Protein AF-A0A9E3J5F7-F1 (afdb_monomer_lite)

Secondary structure (DSSP, 8-state):
---PPPHHHHHHHHHHHHHHHHHHIIIIIIHHHHSS--SS-EEEEEEEEEEEEEETTTTEEEEEEEEEEEEEEEE-HHHHHHTTTEEEEEEEEEEEETTT-S-SSGGGSSEEEEEEEEEETTT--B---TT-BS---SSBSS---SS--SS---B----

pLDDT: mean 86.52, std 8.89, range [44.16, 97.12]

Radius of gyration: 24.67 Å; chains: 1; bounding box: 65×44×72 Å

Sequence (159 aa):
MRRTASPISLILLGLGTFLLVLAPLLAWYVTPRAALNPINIDQTAVYRGTGSVFDTEQVKTVPDQRITVTQRVRGNVEDSERSDGAAVWDVITTVDTDKSLPAADPHDALEFVPHRWVMDRKTTRPVHCCGEKPYIEGEAYLKFPFDVQRRSYQWWDNS

Foldseek 3Di:
DPPDPDPVNVVCVVVVVVCVVVVCCCVPPVCVVVLWDDQADWDKDKDWDFAWAQDPVVRDIDGGFIKIKIKIKGHDNVLCVVVVQKIKIKIKIFIATPVCPPPPDQVSTSDIDIFIFIAHTQQRAGDPDSPGPPDWHWSEAPDGGPPDDPDDTGYTDPD

Structure (mmCIF, N/CA/C/O backbone):
data_AF-A0A9E3J5F7-F1
#
_entry.id   AF-A0A9E3J5F7-F1
#
loop_
_atom_site.group_PDB
_atom_site.id
_atom_site.type_symbol
_atom_site.label_atom_id
_atom_site.label_alt_id
_atom_site.label_comp_id
_atom_site.label_asym_id
_atom_site.label_entity_id
_atom_site.label_seq_id
_atom_site.pdbx_PDB_ins_code
_atom_site.Cartn_x
_atom_site.Cartn_y
_atom_site.Cartn_z
_atom_site.occupancy
_atom_site.B_iso_or_equiv
_atom_site.auth_seq_id
_atom_site.auth_comp_id
_atom_site.auth_asym_id
_atom_site.auth_atom_id
_atom_site.pdbx_PDB_model_num
ATOM 1 N N . MET A 1 1 ? 44.601 24.524 -40.433 1.00 44.16 1 MET A N 1
ATOM 2 C CA . MET A 1 1 ? 43.618 25.179 -39.539 1.00 44.16 1 MET A CA 1
ATOM 3 C C . MET A 1 1 ? 42.925 24.109 -38.697 1.00 44.16 1 MET A C 1
ATOM 5 O O . MET A 1 1 ? 42.048 23.429 -39.211 1.00 44.16 1 MET A O 1
ATOM 9 N N . ARG A 1 2 ? 43.341 23.885 -37.442 1.00 55.09 2 ARG A N 1
ATOM 10 C CA . ARG A 1 2 ? 42.618 22.981 -36.528 1.00 55.09 2 ARG A CA 1
ATOM 11 C C . ARG A 1 2 ? 41.442 23.758 -35.936 1.00 55.09 2 ARG A C 1
ATOM 13 O O . ARG A 1 2 ? 41.642 24.560 -35.034 1.00 55.09 2 ARG A O 1
ATOM 20 N N . ARG A 1 3 ? 40.237 23.570 -36.481 1.00 64.12 3 ARG A N 1
ATOM 21 C CA . ARG A 1 3 ? 39.004 24.027 -35.825 1.00 64.12 3 ARG A CA 1
ATOM 22 C C . ARG A 1 3 ? 38.808 23.137 -34.600 1.00 64.12 3 ARG A C 1
ATOM 24 O O . ARG A 1 3 ? 38.404 21.988 -34.738 1.00 64.12 3 ARG A O 1
ATOM 31 N N . THR A 1 4 ? 39.187 23.624 -33.425 1.00 67.44 4 THR A N 1
ATOM 32 C CA . THR A 1 4 ? 38.823 22.978 -32.165 1.00 67.44 4 THR A CA 1
ATOM 33 C C . THR A 1 4 ? 37.300 23.023 -32.051 1.00 67.44 4 THR A C 1
ATOM 35 O O . THR A 1 4 ? 36.684 24.056 -32.317 1.00 67.44 4 THR A O 1
ATOM 38 N N . ALA A 1 5 ? 36.672 21.884 -31.756 1.00 69.94 5 ALA A N 1
ATOM 39 C CA . ALA A 1 5 ? 35.228 21.836 -31.565 1.00 69.94 5 ALA A CA 1
ATOM 40 C C . ALA A 1 5 ? 34.842 22.821 -30.449 1.00 69.94 5 ALA A C 1
ATOM 42 O O . ALA A 1 5 ? 35.457 22.814 -29.381 1.00 69.94 5 ALA A O 1
ATOM 43 N N . SER A 1 6 ? 33.858 23.688 -30.707 1.00 83.31 6 SER A N 1
ATOM 44 C CA . SER A 1 6 ? 33.349 24.611 -29.689 1.00 83.31 6 SER A CA 1
ATOM 45 C C . SER A 1 6 ? 32.839 23.800 -28.489 1.00 83.31 6 SER A C 1
ATOM 47 O O . SER A 1 6 ? 32.134 22.809 -28.705 1.00 83.31 6 SER A O 1
ATOM 49 N N . PRO A 1 7 ? 33.140 24.196 -27.239 1.00 84.25 7 PRO A N 1
ATOM 50 C CA . PRO A 1 7 ? 32.684 23.481 -26.044 1.00 84.25 7 PRO A CA 1
ATOM 51 C C . PRO A 1 7 ? 31.160 23.296 -26.018 1.00 84.25 7 PRO A C 1
ATOM 53 O O . PRO A 1 7 ? 30.672 22.252 -25.598 1.00 84.25 7 PRO A O 1
ATOM 56 N N . ILE A 1 8 ? 30.405 24.248 -26.575 1.00 90.31 8 ILE A N 1
ATOM 57 C CA . ILE A 1 8 ? 28.944 24.159 -26.722 1.00 90.31 8 ILE A CA 1
ATOM 58 C C . ILE A 1 8 ? 28.548 22.996 -27.642 1.00 90.31 8 ILE A C 1
ATOM 60 O O . ILE A 1 8 ? 27.620 22.250 -27.340 1.00 90.31 8 ILE A O 1
ATOM 64 N N . SER A 1 9 ? 29.275 22.800 -28.746 1.00 87.12 9 SER A N 1
ATOM 65 C CA . SER A 1 9 ? 29.022 21.697 -29.678 1.00 87.12 9 SER A CA 1
ATOM 66 C C . SER A 1 9 ? 29.274 20.336 -29.029 1.00 87.12 9 SER A C 1
ATOM 68 O O . SER A 1 9 ? 28.551 19.388 -29.322 1.00 87.12 9 SER A O 1
ATOM 70 N N . LEU A 1 10 ? 30.280 20.232 -28.155 1.00 91.25 10 LEU A N 1
ATOM 71 C CA . LEU A 1 10 ? 30.576 18.998 -27.422 1.00 91.25 10 LEU A CA 1
ATOM 72 C C . LEU A 1 10 ? 29.513 18.704 -26.358 1.00 91.25 10 LEU A C 1
ATOM 74 O O . LEU A 1 10 ? 29.089 17.559 -26.229 1.00 91.25 10 LEU A O 1
ATOM 78 N N . ILE A 1 11 ? 29.036 19.730 -25.648 1.00 93.62 11 ILE A N 1
ATOM 79 C CA . ILE A 1 11 ? 27.956 19.594 -24.659 1.00 93.62 11 ILE A CA 1
ATOM 80 C C . ILE A 1 11 ? 26.660 19.129 -25.331 1.00 93.62 11 ILE A C 1
ATOM 82 O O . ILE A 1 11 ? 26.037 18.180 -24.860 1.00 93.62 11 ILE A O 1
ATOM 86 N N . LEU A 1 12 ? 26.272 19.748 -26.451 1.00 94.75 12 LEU A N 1
ATOM 87 C CA . LEU A 1 12 ? 25.065 19.365 -27.190 1.00 94.75 12 LEU A CA 1
ATOM 88 C C . LEU A 1 12 ? 25.157 17.940 -27.742 1.00 94.75 12 LEU A C 1
ATOM 90 O O . LEU A 1 12 ? 24.181 17.196 -27.675 1.00 94.75 12 LEU A O 1
ATOM 94 N N . LEU A 1 13 ? 26.327 17.538 -28.2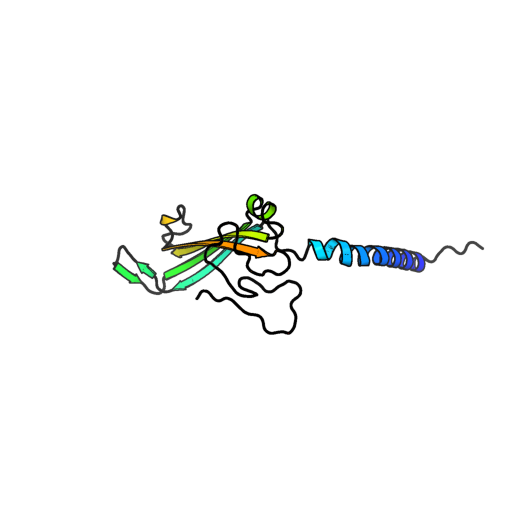45 1.00 94.12 13 LEU A N 1
ATOM 95 C CA . LEU A 1 13 ? 26.548 16.178 -28.734 1.00 94.12 13 LEU A CA 1
ATOM 96 C C . LEU A 1 13 ? 26.495 15.147 -27.596 1.00 94.12 13 LEU A C 1
ATOM 98 O O . LEU A 1 13 ? 25.855 14.105 -27.743 1.00 94.12 13 LEU A O 1
ATOM 102 N N . GLY A 1 14 ? 27.113 15.447 -26.450 1.00 95.19 14 GLY A N 1
ATOM 103 C CA . GLY A 1 14 ? 27.054 14.598 -25.260 1.00 95.19 14 GLY A CA 1
ATOM 104 C C . GLY A 1 14 ? 25.628 14.444 -24.733 1.00 95.19 14 GLY A C 1
ATOM 105 O O . GLY A 1 14 ? 25.164 13.322 -24.538 1.00 95.19 14 GLY A O 1
ATOM 106 N N . LEU A 1 15 ? 24.901 15.555 -24.583 1.00 96.69 15 LEU A N 1
ATOM 107 C CA . LEU A 1 15 ? 23.513 15.546 -24.123 1.00 96.69 15 LEU A CA 1
ATOM 108 C C . LEU A 1 15 ? 22.589 14.828 -25.115 1.00 96.69 15 LEU A C 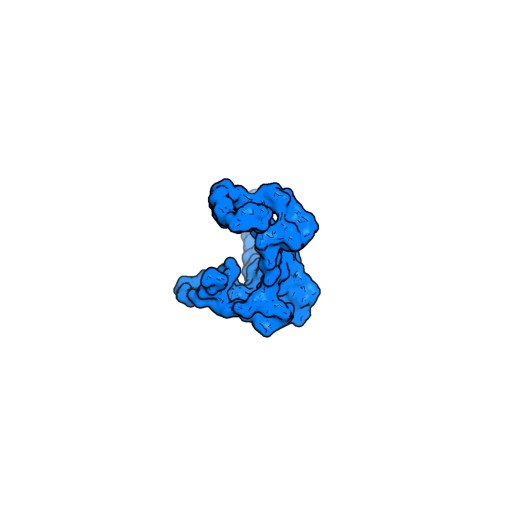1
ATOM 110 O O . LEU A 1 15 ? 21.761 14.023 -24.701 1.00 96.69 15 LEU A O 1
ATOM 114 N N . GLY A 1 16 ? 22.751 15.066 -26.418 1.00 96.75 16 GLY A N 1
ATOM 115 C CA . GLY A 1 16 ? 21.968 14.390 -27.452 1.00 96.75 16 GLY A CA 1
ATOM 116 C C . GLY A 1 16 ? 22.181 12.877 -27.435 1.00 96.75 16 GLY A C 1
ATOM 117 O O . GLY A 1 16 ? 21.217 12.116 -27.427 1.00 96.75 16 GLY A O 1
ATOM 118 N N . THR A 1 17 ? 23.437 12.436 -27.339 1.00 96.62 17 THR A N 1
ATOM 119 C CA . THR A 1 17 ? 23.773 11.007 -27.236 1.00 96.62 17 THR A CA 1
ATOM 120 C C . THR A 1 17 ? 23.201 10.396 -25.957 1.00 96.62 17 THR A C 1
ATOM 122 O O . THR A 1 17 ? 22.619 9.315 -25.992 1.00 96.62 17 THR A O 1
ATOM 125 N N . PHE A 1 18 ? 23.303 11.109 -24.833 1.00 96.94 18 PHE A N 1
ATOM 126 C CA . PHE A 1 18 ? 22.732 10.678 -23.561 1.00 96.94 18 PHE A CA 1
ATOM 127 C C . PHE A 1 18 ? 21.212 10.501 -23.646 1.00 96.94 18 PHE A C 1
ATOM 129 O O . PHE A 1 18 ? 20.700 9.455 -23.256 1.00 96.94 18 PHE A O 1
ATOM 136 N N . LEU A 1 19 ? 20.492 11.474 -24.209 1.00 97.12 19 LEU A N 1
ATOM 137 C CA . LEU A 1 19 ? 19.037 11.405 -24.365 1.00 97.12 19 LEU A CA 1
ATOM 1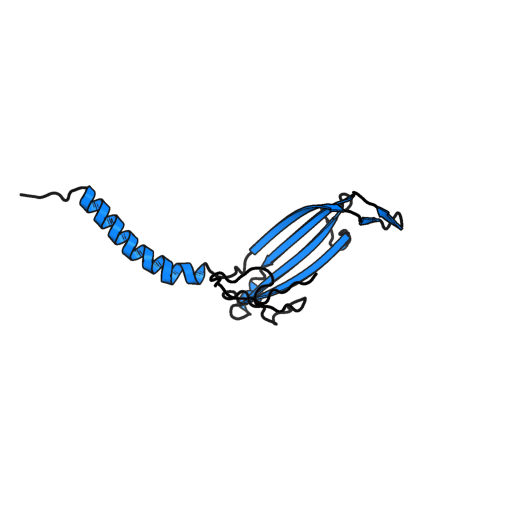38 C C . LEU A 1 19 ? 18.606 10.290 -25.328 1.00 97.12 19 LEU A C 1
ATOM 140 O O . LEU A 1 19 ? 17.605 9.623 -25.067 1.00 97.12 19 LEU A O 1
ATOM 144 N N . LEU A 1 20 ? 19.378 10.039 -26.391 1.00 97.00 20 LEU A N 1
ATOM 145 C CA . LEU A 1 20 ? 19.128 8.941 -27.331 1.00 97.00 20 LEU A CA 1
ATOM 146 C C . LEU A 1 20 ? 19.234 7.558 -26.680 1.00 97.00 20 LEU A C 1
ATOM 148 O O . LEU A 1 20 ? 18.520 6.649 -27.090 1.00 97.00 20 LEU A O 1
ATOM 152 N N . VAL A 1 21 ? 20.093 7.391 -25.672 1.00 96.88 21 VAL A N 1
ATOM 153 C CA . VAL A 1 21 ? 20.191 6.142 -24.896 1.00 96.88 21 VAL A CA 1
ATOM 154 C C . VAL A 1 21 ? 19.160 6.111 -23.767 1.00 96.88 21 VAL A C 1
ATOM 156 O O . VAL A 1 21 ? 18.540 5.078 -23.515 1.00 96.88 21 VAL A O 1
ATOM 159 N N . LEU A 1 22 ? 18.943 7.243 -23.094 1.00 96.06 22 LEU A N 1
ATOM 160 C CA . LEU A 1 22 ? 18.053 7.333 -21.942 1.00 96.06 22 LEU A CA 1
ATOM 161 C C . LEU A 1 22 ? 16.587 7.093 -22.322 1.00 96.06 22 LEU A C 1
ATOM 163 O O . LEU A 1 22 ? 15.890 6.379 -21.607 1.00 96.06 22 LEU A O 1
ATOM 167 N N . ALA A 1 23 ? 16.112 7.652 -23.436 1.00 95.62 23 ALA A N 1
ATOM 168 C CA . ALA A 1 23 ? 14.720 7.508 -23.860 1.00 95.62 23 ALA A CA 1
ATOM 169 C C . ALA A 1 23 ? 14.277 6.036 -24.048 1.00 95.62 23 ALA A C 1
ATOM 171 O O . ALA A 1 23 ? 13.301 5.636 -23.405 1.00 95.62 23 ALA A O 1
ATOM 172 N N . PRO A 1 24 ? 14.967 5.195 -24.848 1.00 95.56 24 PRO A N 1
ATOM 173 C CA . PRO A 1 24 ? 14.602 3.786 -24.991 1.00 95.56 24 PRO A CA 1
ATOM 174 C C . PRO A 1 24 ? 14.826 2.984 -23.703 1.00 95.56 24 PRO A C 1
ATOM 176 O O . PRO A 1 24 ? 14.040 2.085 -23.405 1.00 95.56 24 PRO A O 1
ATOM 179 N N . LEU A 1 25 ? 15.845 3.322 -22.901 1.00 94.94 25 LEU A N 1
ATOM 180 C CA . LEU A 1 25 ? 16.054 2.697 -21.592 1.00 94.94 25 LEU A CA 1
ATOM 181 C C . LEU A 1 25 ? 14.848 2.938 -20.673 1.00 94.94 25 LEU A C 1
ATOM 183 O O . LEU A 1 25 ? 14.332 2.005 -20.060 1.00 94.94 25 LEU A O 1
ATOM 187 N N . LEU A 1 26 ? 14.356 4.173 -20.601 1.00 93.12 26 LEU A N 1
ATOM 188 C CA . LEU A 1 26 ? 13.177 4.487 -19.803 1.00 93.12 26 LEU A CA 1
ATOM 189 C C . LEU A 1 26 ? 11.935 3.773 -20.348 1.00 93.12 26 LEU A C 1
ATOM 191 O O . LEU A 1 26 ? 11.279 3.048 -19.602 1.00 93.12 26 LEU A O 1
ATOM 195 N N . ALA A 1 27 ? 11.654 3.916 -21.645 1.00 90.88 27 ALA A N 1
ATOM 196 C CA . ALA A 1 27 ? 10.434 3.396 -22.260 1.00 90.88 27 ALA A CA 1
ATOM 197 C C . ALA A 1 27 ? 10.339 1.862 -22.234 1.00 90.88 27 ALA A C 1
ATOM 199 O O . ALA A 1 27 ? 9.270 1.319 -21.956 1.00 90.88 27 ALA A O 1
ATOM 200 N N . TRP A 1 28 ? 11.436 1.154 -22.516 1.00 93.69 28 TRP A N 1
ATOM 201 C CA . TRP A 1 28 ? 11.407 -0.299 -22.720 1.00 93.69 28 TRP A CA 1
ATOM 202 C C . TRP A 1 28 ? 11.978 -1.100 -21.554 1.00 93.69 28 TRP A C 1
ATOM 204 O O . TRP A 1 28 ? 11.632 -2.271 -21.391 1.00 93.69 28 TRP A O 1
ATOM 214 N N . TYR A 1 29 ? 12.839 -0.501 -20.729 1.00 90.06 29 TYR A N 1
ATOM 215 C CA . TYR A 1 29 ? 13.451 -1.208 -19.607 1.00 90.06 29 TYR A CA 1
ATOM 216 C C . TYR A 1 29 ? 12.849 -0.809 -18.261 1.00 90.06 29 TYR A C 1
ATOM 218 O O . TYR A 1 29 ? 12.418 -1.693 -17.515 1.00 90.06 29 TYR A O 1
ATOM 226 N N . VAL A 1 30 ? 12.801 0.493 -17.960 1.00 90.62 30 VAL A N 1
ATOM 227 C CA . VAL A 1 30 ? 12.399 0.997 -16.637 1.00 90.62 30 VAL A CA 1
ATOM 228 C C . VAL A 1 30 ? 10.887 0.953 -16.456 1.00 90.62 30 VAL A C 1
ATOM 230 O O . VAL A 1 30 ? 10.423 0.308 -15.518 1.00 90.62 30 VAL A O 1
ATOM 233 N N . THR A 1 31 ? 10.108 1.572 -17.347 1.00 87.38 31 THR A N 1
ATOM 234 C CA . THR A 1 31 ? 8.648 1.692 -17.182 1.00 87.38 31 THR A CA 1
ATOM 235 C C . THR A 1 31 ? 7.953 0.340 -16.973 1.00 87.38 31 THR A C 1
ATOM 237 O O . THR A 1 31 ? 7.220 0.218 -15.991 1.00 87.38 31 THR A O 1
ATOM 240 N N . PRO A 1 32 ? 8.219 -0.720 -17.769 1.00 85.50 32 PRO A N 1
ATOM 241 C CA . PRO A 1 32 ? 7.548 -2.013 -17.587 1.00 85.50 32 PRO A CA 1
ATOM 242 C C . PRO A 1 32 ? 7.898 -2.733 -16.278 1.00 85.50 32 PRO A C 1
ATOM 244 O O . PRO A 1 32 ? 7.171 -3.630 -15.861 1.00 85.50 32 PRO A O 1
ATOM 247 N N . ARG A 1 33 ? 9.026 -2.379 -15.649 1.00 84.81 33 ARG A N 1
ATOM 248 C CA . ARG A 1 33 ? 9.490 -2.972 -14.384 1.00 84.81 33 ARG A CA 1
ATOM 249 C C . ARG A 1 33 ? 9.073 -2.147 -13.171 1.00 84.81 33 ARG A C 1
ATOM 251 O O . ARG A 1 33 ? 8.851 -2.715 -12.108 1.00 84.81 33 ARG A O 1
ATOM 258 N N . ALA A 1 34 ? 8.974 -0.829 -13.335 1.00 84.56 34 ALA A N 1
ATOM 259 C CA . ALA A 1 34 ? 8.610 0.107 -12.278 1.00 84.56 34 ALA A CA 1
ATOM 260 C C . ALA A 1 34 ? 7.090 0.246 -12.106 1.00 84.56 34 ALA A C 1
ATOM 262 O O . ALA A 1 34 ? 6.620 0.400 -10.983 1.00 84.56 34 ALA A O 1
ATOM 263 N N . ALA A 1 35 ? 6.310 0.151 -13.187 1.00 84.94 35 ALA A N 1
ATOM 264 C CA . ALA A 1 35 ? 4.847 0.235 -13.155 1.00 84.94 35 ALA A CA 1
ATOM 265 C C . ALA A 1 35 ? 4.191 -1.097 -12.737 1.00 84.94 35 ALA A C 1
ATOM 267 O O . ALA A 1 35 ? 3.222 -1.547 -13.345 1.00 84.94 35 ALA A O 1
ATOM 268 N N . LEU A 1 36 ? 4.752 -1.752 -11.718 1.00 87.94 36 LEU A N 1
ATOM 269 C CA . LEU A 1 36 ? 4.253 -3.003 -11.156 1.00 87.94 36 LEU A CA 1
ATOM 270 C C . LEU A 1 36 ? 3.984 -2.833 -9.667 1.00 87.94 36 LEU A C 1
ATOM 272 O O . LEU A 1 36 ? 4.752 -2.183 -8.959 1.00 87.94 36 LEU A O 1
ATOM 276 N N . ASN A 1 37 ? 2.928 -3.474 -9.172 1.00 87.38 37 ASN A N 1
ATOM 277 C CA . ASN A 1 37 ? 2.721 -3.588 -7.736 1.00 87.38 37 ASN A CA 1
ATOM 278 C C . ASN A 1 37 ? 3.907 -4.351 -7.114 1.00 87.38 37 ASN A C 1
ATOM 280 O O . ASN A 1 37 ? 4.253 -5.445 -7.586 1.00 87.38 37 ASN A O 1
ATOM 284 N N . PRO A 1 38 ? 4.579 -3.768 -6.108 1.00 88.62 38 PRO A N 1
ATOM 285 C CA . PRO A 1 38 ? 5.710 -4.405 -5.448 1.00 88.62 38 PRO A CA 1
ATOM 286 C C . PRO A 1 38 ? 5.250 -5.600 -4.606 1.00 88.62 38 PRO A C 1
ATOM 288 O O . PRO A 1 38 ? 4.143 -5.615 -4.077 1.00 88.62 38 PRO A O 1
ATOM 291 N N . ILE A 1 39 ? 6.116 -6.603 -4.470 1.00 91.81 39 ILE A N 1
ATOM 292 C CA . ILE A 1 39 ? 5.842 -7.822 -3.685 1.00 91.81 39 ILE A CA 1
ATOM 293 C C . ILE A 1 39 ? 6.570 -7.825 -2.334 1.00 91.81 39 ILE A C 1
ATOM 295 O O . ILE A 1 39 ? 6.278 -8.646 -1.477 1.00 91.81 39 ILE A O 1
ATOM 299 N N . ASN A 1 40 ? 7.502 -6.891 -2.132 1.00 90.62 40 ASN A N 1
ATOM 300 C CA . ASN A 1 40 ? 8.365 -6.771 -0.957 1.00 90.62 40 ASN A CA 1
ATOM 301 C C . ASN A 1 40 ? 8.117 -5.451 -0.206 1.00 90.62 40 ASN A C 1
ATOM 303 O O . ASN A 1 40 ? 9.048 -4.696 0.073 1.00 90.62 40 ASN A O 1
ATOM 307 N N . ILE A 1 41 ? 6.852 -5.145 0.082 1.00 91.25 41 ILE A N 1
ATOM 308 C CA . ILE A 1 41 ? 6.494 -3.966 0.879 1.00 91.25 41 ILE A CA 1
ATOM 309 C C . ILE A 1 41 ? 6.292 -4.326 2.344 1.00 91.25 41 ILE A C 1
ATOM 311 O O . ILE A 1 41 ? 5.798 -5.400 2.665 1.00 91.25 41 ILE A O 1
ATOM 315 N N . ASP A 1 42 ? 6.640 -3.399 3.226 1.00 93.19 42 ASP A N 1
ATOM 316 C CA . ASP A 1 42 ? 6.197 -3.374 4.618 1.00 93.19 42 ASP A CA 1
ATOM 317 C C . ASP A 1 42 ? 5.897 -1.907 4.921 1.00 93.19 42 ASP A C 1
ATOM 319 O O . ASP A 1 42 ? 6.800 -1.066 4.934 1.00 93.19 42 ASP A O 1
ATOM 323 N N . GLN A 1 43 ? 4.616 -1.568 4.998 1.00 90.88 43 GLN A N 1
ATOM 324 C CA . GLN A 1 43 ? 4.135 -0.207 5.209 1.00 90.88 43 GLN A CA 1
ATOM 325 C C . GLN A 1 43 ? 3.171 -0.204 6.385 1.00 90.88 43 GLN A C 1
ATOM 327 O O . GLN A 1 43 ? 2.379 -1.127 6.556 1.00 90.88 43 GLN A O 1
ATOM 332 N N . THR A 1 44 ? 3.246 0.837 7.207 1.00 91.56 44 THR A N 1
ATOM 333 C CA . THR A 1 44 ? 2.348 1.027 8.347 1.00 91.56 44 THR A CA 1
ATOM 334 C C . THR A 1 44 ? 1.761 2.428 8.274 1.00 91.56 44 THR A C 1
ATOM 336 O O . THR A 1 44 ? 2.500 3.412 8.306 1.00 91.56 44 THR A O 1
ATOM 339 N N . ALA A 1 45 ? 0.440 2.509 8.165 1.00 90.06 45 ALA A N 1
ATOM 340 C CA . ALA A 1 45 ? -0.321 3.744 8.239 1.00 90.06 45 ALA A CA 1
ATOM 341 C C . ALA A 1 45 ? -0.995 3.832 9.611 1.00 90.06 45 ALA A C 1
ATOM 343 O O . ALA A 1 45 ? -1.585 2.861 10.081 1.00 90.06 45 ALA A O 1
ATOM 344 N N . VAL A 1 46 ? -0.889 4.993 10.256 1.00 90.75 46 VAL A N 1
ATOM 345 C CA . VAL A 1 46 ? -1.478 5.245 11.575 1.00 90.75 46 VAL A CA 1
ATOM 346 C C . VAL A 1 46 ? -2.412 6.438 11.463 1.00 90.75 46 VAL A C 1
ATOM 348 O O . VAL A 1 46 ? -1.969 7.558 11.204 1.00 90.75 46 VAL A O 1
ATOM 351 N N . TYR A 1 47 ? -3.695 6.197 11.690 1.00 90.75 47 TYR A N 1
ATOM 352 C CA . TYR A 1 47 ? -4.740 7.212 11.702 1.00 90.75 47 TYR A CA 1
ATOM 353 C C . TYR A 1 47 ? -5.166 7.451 13.145 1.00 90.75 47 TYR A C 1
ATOM 355 O O . TYR A 1 47 ? -5.412 6.503 13.882 1.00 90.75 47 TYR A O 1
ATOM 363 N N . ARG A 1 48 ? -5.239 8.714 13.569 1.00 90.88 48 ARG A N 1
ATOM 364 C CA . ARG A 1 48 ? -5.665 9.083 14.925 1.00 90.88 48 ARG A CA 1
ATOM 365 C C . ARG A 1 48 ? -6.886 9.976 14.845 1.00 90.88 48 ARG A C 1
ATOM 367 O O . ARG A 1 48 ? -6.893 10.932 14.072 1.00 90.88 48 ARG A O 1
ATOM 374 N N . GLY A 1 49 ? -7.880 9.681 15.665 1.00 90.81 49 GLY A N 1
ATOM 375 C CA . GLY A 1 49 ? -9.112 10.450 15.749 1.00 90.81 49 GLY A CA 1
ATOM 376 C C . GLY A 1 49 ? -9.782 10.290 17.104 1.00 90.81 49 GLY A C 1
ATOM 377 O O . GLY A 1 49 ? -9.244 9.662 18.016 1.00 90.81 49 GLY A O 1
ATOM 378 N N . THR A 1 50 ? -10.963 10.877 17.228 1.00 90.75 50 THR A N 1
ATOM 379 C CA . THR A 1 50 ? -11.829 10.734 18.398 1.00 90.75 50 THR A CA 1
ATOM 380 C C . THR A 1 50 ? -13.144 10.103 17.978 1.00 90.75 50 THR A C 1
ATOM 382 O O . THR A 1 50 ? -13.685 10.441 16.925 1.00 90.75 50 THR A O 1
ATOM 385 N N . GLY A 1 51 ? -13.666 9.196 18.794 1.00 88.12 51 GLY A N 1
ATOM 386 C CA . GLY A 1 51 ? -14.915 8.500 18.520 1.00 88.12 51 GLY A CA 1
ATOM 387 C C . GLY A 1 51 ? -15.544 7.931 19.782 1.00 88.12 51 GLY A C 1
ATOM 388 O O . GLY A 1 51 ? -15.096 8.188 20.897 1.00 88.12 51 GLY A O 1
ATOM 389 N N . SER A 1 52 ? -16.613 7.166 19.598 1.00 88.88 52 SER A N 1
ATOM 390 C CA . SER A 1 52 ? -17.283 6.461 20.689 1.00 88.88 52 SER A CA 1
ATOM 391 C C . SER A 1 52 ? -16.857 5.000 20.693 1.00 88.88 52 SER A C 1
ATOM 393 O O . SER A 1 52 ? -16.905 4.353 19.650 1.00 88.88 52 SER A O 1
ATOM 395 N N . VAL A 1 53 ? -16.456 4.482 21.852 1.00 87.44 53 VAL A N 1
ATOM 396 C CA . VAL A 1 53 ? -16.001 3.094 22.020 1.00 87.44 53 VAL A CA 1
ATOM 397 C C . VAL A 1 53 ? -16.863 2.401 23.064 1.00 87.44 53 VAL A C 1
ATOM 399 O O . VAL A 1 53 ? -17.236 3.008 24.066 1.00 87.44 53 VAL A O 1
ATOM 402 N N . PHE A 1 54 ? -17.190 1.131 22.840 1.00 86.38 54 PHE A N 1
ATOM 403 C CA . PHE A 1 54 ? -17.845 0.312 23.853 1.00 86.38 54 PHE A CA 1
ATOM 404 C C . PHE A 1 54 ? -16.813 -0.187 24.871 1.00 86.38 54 PHE A C 1
ATOM 406 O O . PHE A 1 54 ? -15.939 -0.980 24.533 1.00 86.38 54 PHE A O 1
ATOM 413 N N . ASP A 1 55 ? -16.903 0.297 26.111 1.00 83.00 55 ASP A N 1
ATOM 414 C CA . ASP A 1 55 ? -16.033 -0.122 27.211 1.00 83.00 55 ASP A CA 1
ATOM 415 C C . ASP A 1 55 ? -16.642 -1.364 27.885 1.00 83.00 55 ASP A C 1
ATOM 417 O O . ASP A 1 55 ? -17.768 -1.318 28.391 1.00 83.00 55 ASP A O 1
ATOM 421 N N . THR A 1 56 ? -15.911 -2.480 27.867 1.00 82.50 56 THR A N 1
ATOM 422 C CA . THR A 1 56 ? -16.357 -3.772 28.412 1.00 82.50 56 THR A CA 1
ATOM 423 C C . THR A 1 56 ? -16.334 -3.825 29.940 1.00 82.50 56 THR A C 1
ATOM 425 O O . THR A 1 56 ? -17.124 -4.571 30.514 1.00 82.50 56 THR A O 1
ATOM 428 N N . GLU A 1 57 ? -15.506 -3.017 30.613 1.00 84.12 57 GLU A N 1
ATOM 429 C CA . GLU A 1 57 ? -15.481 -2.916 32.081 1.00 84.12 57 GLU A CA 1
ATOM 430 C C . GLU A 1 57 ? -16.708 -2.153 32.586 1.00 84.12 57 GLU A C 1
ATOM 432 O O . GLU A 1 57 ? -17.317 -2.507 33.596 1.00 84.12 57 GLU A O 1
ATOM 437 N N . GLN A 1 58 ? -17.084 -1.093 31.866 1.00 84.81 58 GLN A N 1
ATOM 438 C CA . GLN A 1 58 ? -18.218 -0.239 32.218 1.00 84.81 58 GLN A CA 1
ATOM 439 C C . GLN A 1 58 ? -19.538 -0.684 31.568 1.00 84.81 58 GLN A C 1
ATOM 441 O O . GLN A 1 58 ? -20.585 -0.121 31.896 1.00 84.81 58 GLN A O 1
ATOM 446 N N . VAL A 1 59 ? -19.488 -1.652 30.644 1.00 88.06 59 VAL A N 1
ATOM 447 C CA . VAL A 1 59 ? -20.611 -2.168 29.836 1.00 88.06 59 VAL A CA 1
ATOM 448 C C . VAL A 1 59 ? -21.432 -1.028 29.216 1.00 88.06 59 VAL A C 1
ATOM 450 O O . VAL A 1 59 ? -22.664 -1.016 29.241 1.00 88.06 59 VAL A O 1
ATOM 453 N N . LYS A 1 60 ? -20.744 -0.005 28.697 1.00 89.81 60 LYS A N 1
ATOM 454 C CA . LYS A 1 60 ? -21.386 1.175 28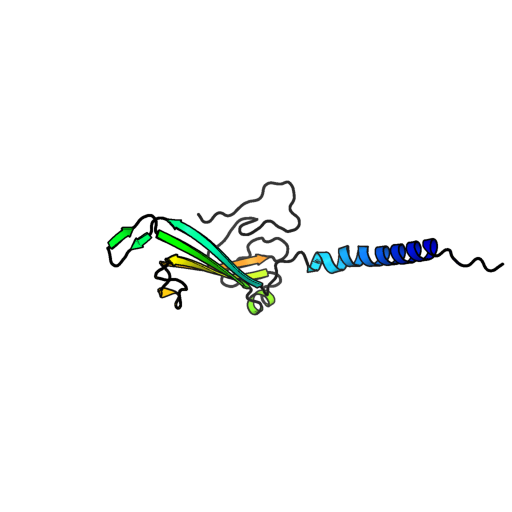.103 1.00 89.81 60 LYS A CA 1
ATOM 455 C C . LYS A 1 60 ? -20.526 1.795 27.010 1.00 89.81 60 LYS A C 1
ATOM 457 O O . LYS A 1 60 ? -19.299 1.733 27.051 1.00 89.81 60 LYS A O 1
ATOM 462 N N . THR A 1 61 ? -21.180 2.472 26.074 1.00 89.12 61 THR A N 1
ATOM 463 C CA . THR A 1 61 ? -20.500 3.289 25.069 1.00 89.12 61 THR A CA 1
ATOM 464 C C . THR A 1 61 ? -19.994 4.579 25.705 1.00 89.12 61 THR A C 1
ATOM 466 O O . THR A 1 61 ? -20.780 5.375 26.222 1.00 89.12 61 THR A O 1
ATOM 469 N N . VAL A 1 62 ? -18.681 4.784 25.672 1.00 87.88 62 VAL A N 1
ATOM 470 C CA . VAL A 1 62 ? -18.021 5.994 26.159 1.00 87.88 62 VAL A CA 1
ATOM 471 C C . VAL A 1 62 ? -17.680 6.876 24.950 1.00 87.88 62 VAL A C 1
ATOM 473 O O . VAL A 1 62 ? -16.939 6.424 24.072 1.00 87.88 62 VAL A O 1
ATOM 476 N N . PRO A 1 63 ? -18.225 8.104 24.864 1.00 90.50 63 PRO A N 1
ATOM 477 C CA . PRO A 1 63 ? -17.899 9.037 23.792 1.00 90.50 63 PRO A CA 1
ATOM 478 C C . PRO A 1 63 ? -16.514 9.673 23.987 1.00 90.50 63 PRO A C 1
ATOM 480 O O . PRO A 1 63 ? -15.875 9.515 25.032 1.00 90.50 63 PRO A O 1
ATOM 483 N N . ASP A 1 64 ? -16.070 10.404 22.962 1.00 88.38 64 ASP A N 1
ATOM 484 C CA . ASP A 1 64 ? -14.857 11.234 22.955 1.00 88.38 64 ASP A CA 1
ATOM 485 C C . ASP A 1 64 ? -13.566 10.494 23.343 1.00 88.38 64 ASP A C 1
ATOM 487 O O . ASP A 1 64 ? -12.611 11.080 23.855 1.00 88.38 64 ASP A O 1
ATOM 491 N N . GLN A 1 65 ? -13.517 9.190 23.074 1.00 87.44 65 GLN A N 1
ATOM 492 C CA . GLN A 1 65 ? -12.314 8.391 23.251 1.00 87.44 65 GLN A CA 1
ATOM 493 C C . GLN A 1 65 ? -11.370 8.598 22.076 1.00 87.44 65 GLN A C 1
ATOM 495 O O . GLN A 1 65 ? -11.789 8.661 20.918 1.00 87.44 65 GLN A O 1
ATOM 500 N N . ARG A 1 66 ? -10.072 8.679 22.370 1.00 88.31 66 ARG A N 1
ATOM 501 C CA . ARG A 1 66 ? -9.037 8.704 21.343 1.00 88.31 66 ARG A CA 1
ATOM 502 C C . ARG A 1 66 ? -8.884 7.304 20.761 1.00 88.31 66 ARG A C 1
ATOM 504 O O . ARG A 1 66 ? -8.571 6.358 21.480 1.00 88.31 66 ARG A O 1
ATOM 511 N N . ILE A 1 67 ? -9.104 7.208 19.457 1.00 89.00 67 ILE A N 1
ATOM 512 C CA . ILE A 1 67 ? -9.014 5.978 18.680 1.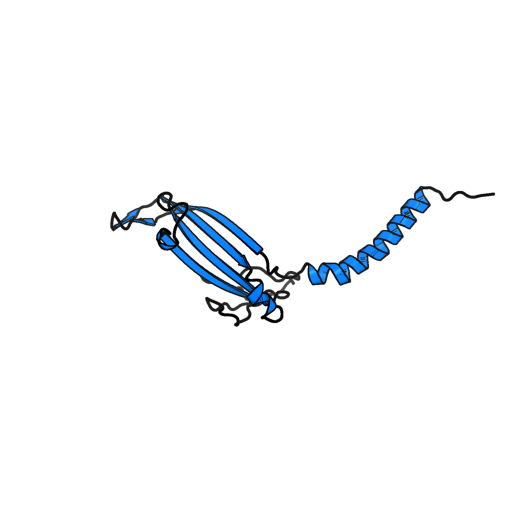00 89.00 67 ILE A CA 1
ATOM 513 C C . ILE A 1 67 ? -7.821 6.104 17.739 1.00 89.00 67 ILE A C 1
ATOM 515 O O . ILE A 1 67 ? -7.640 7.126 17.067 1.00 89.00 67 ILE A O 1
ATOM 519 N N . THR A 1 68 ? -7.005 5.061 17.686 1.00 89.94 68 THR A N 1
ATOM 520 C CA . THR A 1 68 ? -5.930 4.920 16.712 1.00 89.94 68 THR A CA 1
ATOM 521 C C . THR A 1 68 ? -6.213 3.708 15.845 1.00 89.94 68 THR A C 1
ATOM 523 O O . THR A 1 68 ? -6.338 2.602 16.354 1.00 89.94 68 THR A O 1
ATOM 526 N N . VAL A 1 69 ? -6.301 3.920 14.536 1.00 90.06 69 VAL A N 1
ATOM 527 C CA . VAL A 1 69 ? -6.388 2.843 13.553 1.00 90.06 69 VAL A CA 1
ATOM 528 C C . VAL A 1 69 ? -5.001 2.632 12.971 1.00 90.06 69 VAL A C 1
ATOM 530 O O . VAL A 1 69 ? -4.438 3.547 12.363 1.00 90.06 69 VAL A O 1
ATOM 533 N N . THR A 1 70 ? -4.442 1.442 13.155 1.00 90.44 70 THR A N 1
ATOM 534 C CA . THR A 1 70 ? -3.148 1.065 12.585 1.00 90.44 70 THR A CA 1
ATOM 535 C C . THR A 1 70 ? -3.371 0.046 11.485 1.00 90.44 70 THR A C 1
ATOM 537 O O . THR A 1 70 ? -3.819 -1.066 11.739 1.00 90.44 70 THR A O 1
ATOM 540 N N . GLN A 1 71 ? -3.035 0.408 10.251 1.00 91.06 71 GLN A N 1
ATOM 541 C CA . GLN A 1 71 ? -3.065 -0.512 9.124 1.00 91.06 71 GLN A CA 1
ATOM 542 C C . GLN A 1 71 ? -1.640 -0.862 8.714 1.00 91.06 71 GLN A C 1
ATOM 544 O O . GLN A 1 71 ? -0.873 -0.001 8.279 1.00 91.06 71 GLN A O 1
ATOM 549 N N . ARG A 1 72 ? -1.291 -2.140 8.826 1.00 91.75 72 ARG A N 1
ATOM 550 C CA . ARG A 1 72 ? -0.022 -2.680 8.356 1.00 91.75 72 ARG A CA 1
ATOM 551 C C . ARG A 1 72 ? -0.244 -3.516 7.110 1.00 91.75 72 ARG A C 1
ATOM 553 O O . ARG A 1 72 ? -1.026 -4.456 7.137 1.00 91.75 72 ARG A O 1
ATOM 560 N N . VAL A 1 73 ? 0.480 -3.197 6.045 1.00 92.50 73 VAL A N 1
ATOM 561 C CA . VAL A 1 73 ? 0.454 -3.910 4.766 1.00 92.50 73 VAL A CA 1
ATOM 562 C C . VAL A 1 73 ? 1.828 -4.519 4.533 1.00 92.50 73 VAL A C 1
ATOM 564 O O . VAL A 1 73 ? 2.820 -3.792 4.425 1.00 92.50 73 VAL A O 1
ATOM 567 N N . ARG A 1 74 ? 1.891 -5.847 4.435 1.00 93.88 74 ARG A N 1
ATOM 568 C CA . ARG A 1 74 ? 3.116 -6.594 4.154 1.00 93.88 74 ARG A CA 1
ATOM 569 C C . ARG A 1 74 ? 2.951 -7.449 2.904 1.00 93.88 74 ARG A C 1
ATOM 571 O O . ARG A 1 74 ? 2.036 -8.254 2.811 1.00 93.88 74 ARG A O 1
ATOM 578 N N . GLY A 1 75 ? 3.876 -7.326 1.962 1.00 92.88 75 GLY A N 1
ATOM 579 C CA . GLY A 1 75 ? 3.946 -8.220 0.814 1.00 92.88 75 GLY A CA 1
ATOM 580 C C . GLY A 1 75 ? 4.493 -9.595 1.201 1.00 92.88 75 GLY A C 1
ATOM 581 O O . GLY A 1 75 ? 5.518 -9.694 1.879 1.00 92.88 75 GLY A O 1
ATOM 582 N N . ASN A 1 76 ? 3.823 -10.655 0.755 1.00 93.44 76 ASN A N 1
ATOM 583 C CA . ASN A 1 76 ? 4.296 -12.027 0.854 1.00 93.44 76 ASN A CA 1
ATOM 584 C C . ASN A 1 76 ? 5.061 -12.385 -0.426 1.00 93.44 76 ASN A C 1
ATOM 586 O O . ASN A 1 76 ? 4.463 -12.683 -1.463 1.00 93.44 76 ASN A O 1
ATOM 590 N N . VAL A 1 77 ? 6.392 -12.305 -0.361 1.00 92.50 77 VAL A N 1
ATOM 591 C CA . VAL A 1 77 ? 7.278 -12.537 -1.514 1.00 92.50 77 VAL A CA 1
ATOM 592 C C . VAL A 1 77 ? 7.153 -13.972 -2.025 1.00 92.50 77 VAL A C 1
ATOM 594 O O . VAL A 1 77 ? 7.020 -14.167 -3.228 1.00 92.50 77 VAL A O 1
ATOM 597 N N . GLU A 1 78 ? 7.131 -14.954 -1.122 1.00 91.44 78 GLU A N 1
ATOM 598 C CA . GLU A 1 78 ? 7.078 -16.379 -1.470 1.00 91.44 78 GLU A CA 1
ATOM 599 C C . GLU A 1 78 ? 5.799 -16.727 -2.238 1.00 91.44 78 GLU A C 1
ATOM 601 O O . GLU A 1 78 ? 5.861 -17.322 -3.316 1.00 91.44 78 GLU A O 1
ATOM 606 N N . ASP A 1 79 ? 4.640 -16.315 -1.722 1.00 91.19 79 ASP A N 1
ATOM 607 C CA . ASP A 1 79 ? 3.370 -16.564 -2.397 1.00 91.19 79 ASP A CA 1
ATOM 608 C C . ASP A 1 79 ? 3.287 -15.759 -3.698 1.00 91.19 79 ASP A C 1
ATOM 610 O O . ASP A 1 79 ? 2.871 -16.296 -4.722 1.00 91.19 79 ASP A O 1
ATOM 614 N N . SER A 1 80 ? 3.752 -14.506 -3.717 1.00 90.25 80 SER A N 1
ATOM 615 C CA . SER A 1 80 ? 3.738 -13.682 -4.935 1.00 90.25 80 SER A CA 1
ATOM 616 C C . SER A 1 80 ? 4.597 -14.269 -6.064 1.00 90.25 80 SER A C 1
ATOM 618 O O . SER A 1 80 ? 4.196 -14.231 -7.225 1.00 90.25 80 SER A O 1
ATOM 620 N N . GLU A 1 81 ? 5.764 -14.843 -5.751 1.00 90.75 81 GLU A N 1
ATOM 621 C CA . GLU A 1 81 ? 6.628 -15.511 -6.737 1.00 90.75 81 GLU A CA 1
ATOM 622 C C . GLU A 1 81 ? 5.995 -16.790 -7.304 1.00 90.75 81 GLU A C 1
ATOM 624 O O . GLU A 1 81 ? 6.217 -17.125 -8.467 1.00 90.75 81 GLU A O 1
ATOM 629 N N . ARG A 1 82 ? 5.160 -17.476 -6.516 1.00 91.12 82 ARG A N 1
ATOM 630 C CA . ARG A 1 82 ? 4.414 -18.671 -6.945 1.00 91.12 82 ARG A CA 1
ATOM 631 C C . ARG A 1 82 ? 3.137 -18.359 -7.726 1.00 91.12 82 ARG A C 1
ATOM 633 O O . ARG A 1 82 ? 2.587 -19.257 -8.358 1.00 91.12 82 ARG A O 1
ATOM 640 N N . SER A 1 83 ? 2.669 -17.113 -7.698 1.00 85.75 83 SER A N 1
ATOM 641 C CA . SER A 1 83 ? 1.342 -16.713 -8.195 1.00 85.75 83 SER A CA 1
ATOM 642 C C . SER A 1 83 ? 1.347 -16.132 -9.615 1.00 85.75 83 SER A C 1
ATOM 644 O O . SER A 1 83 ? 0.482 -15.327 -9.948 1.00 85.75 83 SER A O 1
ATOM 646 N N . ASP A 1 84 ? 2.347 -16.487 -10.428 1.00 85.44 84 ASP A N 1
ATOM 647 C CA . ASP A 1 84 ? 2.486 -16.121 -11.851 1.00 85.44 84 ASP A CA 1
ATOM 648 C C . ASP A 1 84 ? 2.140 -14.652 -12.179 1.00 85.44 84 ASP A C 1
ATOM 650 O O . ASP A 1 84 ? 1.340 -14.335 -13.055 1.00 85.44 84 ASP A O 1
ATOM 654 N N . GLY A 1 85 ? 2.738 -13.717 -11.431 1.00 86.94 85 GLY A N 1
ATOM 655 C CA . GLY A 1 85 ? 2.575 -12.281 -11.675 1.00 86.94 85 GLY A CA 1
ATOM 656 C C . GLY A 1 85 ? 1.528 -11.575 -10.811 1.00 86.94 85 GLY A C 1
ATOM 657 O O . GLY A 1 85 ? 1.384 -10.358 -10.951 1.00 86.94 85 GLY A O 1
ATOM 658 N N . ALA A 1 86 ? 0.871 -12.270 -9.879 1.00 91.81 86 ALA A N 1
ATOM 659 C CA . ALA A 1 86 ? 0.099 -11.631 -8.815 1.00 91.81 86 ALA A CA 1
ATOM 660 C C . ALA A 1 86 ? 0.992 -11.148 -7.652 1.00 91.81 86 ALA A C 1
ATOM 662 O O . ALA A 1 86 ? 2.067 -11.684 -7.384 1.00 91.81 86 ALA A O 1
ATOM 663 N N . ALA A 1 87 ? 0.547 -10.099 -6.964 1.00 91.81 87 ALA A N 1
ATOM 664 C CA . ALA A 1 87 ? 1.075 -9.652 -5.686 1.00 91.81 87 ALA A CA 1
ATOM 665 C C . ALA A 1 87 ? 0.115 -10.086 -4.579 1.00 91.81 87 ALA A C 1
ATOM 667 O O . ALA A 1 87 ? -1.081 -9.801 -4.645 1.00 91.81 87 ALA A O 1
ATOM 668 N N . VAL A 1 88 ? 0.666 -10.748 -3.567 1.00 93.56 88 VAL A N 1
ATOM 669 C CA . VAL A 1 88 ? -0.046 -11.212 -2.375 1.00 93.56 88 VAL A CA 1
ATOM 670 C C . VAL A 1 88 ? 0.367 -10.326 -1.211 1.00 93.56 88 VAL A C 1
ATOM 672 O O . VAL A 1 88 ? 1.537 -10.321 -0.827 1.00 93.56 88 VAL A O 1
ATOM 675 N N . TRP A 1 89 ? -0.566 -9.545 -0.674 1.00 93.50 89 TRP A N 1
ATOM 676 C CA . TRP A 1 89 ? -0.340 -8.641 0.452 1.00 93.50 89 TRP A CA 1
ATOM 677 C C . TRP A 1 89 ? -1.173 -9.074 1.654 1.00 93.50 89 TRP A C 1
ATOM 679 O O . TRP A 1 89 ? -2.398 -9.125 1.591 1.00 93.50 89 TRP A O 1
ATOM 689 N N . ASP A 1 90 ? -0.494 -9.344 2.759 1.00 93.69 90 ASP A N 1
ATOM 690 C CA . ASP A 1 90 ? -1.091 -9.601 4.059 1.00 93.69 90 ASP A CA 1
ATOM 691 C C . ASP A 1 90 ? -1.283 -8.262 4.776 1.00 93.69 90 ASP A C 1
ATOM 693 O O . ASP A 1 90 ? -0.337 -7.493 4.982 1.00 93.69 90 ASP A O 1
ATOM 697 N N . VAL A 1 91 ? -2.529 -7.957 5.116 1.00 91.25 91 VAL A N 1
ATOM 698 C CA . VAL A 1 91 ? -2.944 -6.680 5.686 1.00 91.25 91 VAL A CA 1
ATOM 699 C C . VAL A 1 91 ? -3.595 -6.910 7.028 1.00 91.25 91 VAL A C 1
ATOM 701 O O . VAL A 1 91 ? -4.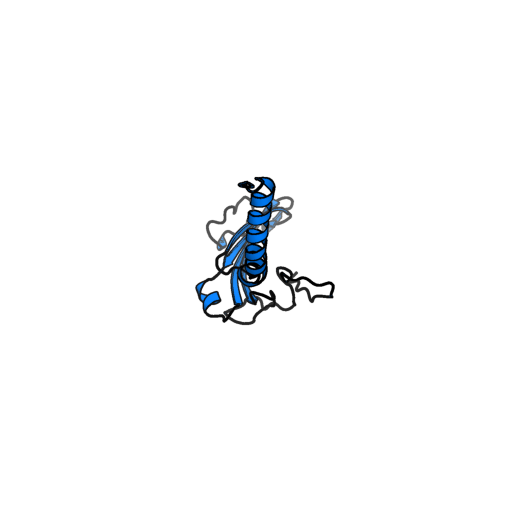502 -7.718 7.167 1.00 91.25 91 VAL A O 1
ATOM 704 N N . ILE A 1 92 ? -3.142 -6.174 8.027 1.00 91.44 92 ILE A N 1
ATOM 705 C CA . ILE A 1 92 ? -3.716 -6.202 9.363 1.00 91.44 92 ILE A CA 1
ATOM 706 C C . ILE A 1 92 ? -4.166 -4.789 9.673 1.00 91.44 92 ILE A C 1
ATOM 708 O O . ILE A 1 92 ? -3.363 -3.859 9.617 1.00 91.44 92 ILE A O 1
ATOM 712 N N . THR A 1 93 ? -5.448 -4.634 9.980 1.00 90.38 93 THR A N 1
ATOM 713 C CA . THR A 1 93 ? -5.998 -3.375 10.480 1.00 90.38 93 THR A CA 1
ATOM 714 C C . THR A 1 93 ? -6.383 -3.579 11.935 1.00 90.38 93 THR A C 1
ATOM 716 O O . THR A 1 93 ? -7.183 -4.463 12.233 1.00 90.38 93 THR A O 1
ATOM 719 N N . THR A 1 94 ? -5.793 -2.794 12.831 1.00 90.00 94 THR A N 1
ATOM 720 C CA . THR A 1 94 ? -6.163 -2.764 14.246 1.00 90.00 94 THR A CA 1
ATOM 721 C C . THR A 1 94 ? -6.821 -1.442 14.578 1.00 90.00 94 THR A C 1
ATOM 723 O O . THR A 1 94 ? -6.439 -0.394 14.049 1.00 90.00 94 THR A O 1
ATOM 726 N N . VAL A 1 95 ? -7.819 -1.495 15.449 1.00 88.00 95 VAL A N 1
ATOM 727 C CA . VAL A 1 95 ? -8.420 -0.320 16.069 1.00 88.00 95 VAL A CA 1
ATOM 728 C C . VAL A 1 95 ? -8.122 -0.397 17.553 1.00 88.00 95 VAL A C 1
ATOM 730 O O . VAL A 1 95 ? -8.416 -1.395 18.204 1.00 88.00 95 VAL A O 1
ATOM 733 N N . ASP A 1 96 ? -7.535 0.667 18.080 1.00 88.38 96 ASP A N 1
ATOM 734 C CA . ASP A 1 96 ? -7.007 0.708 19.433 1.00 88.38 96 ASP A CA 1
ATOM 735 C C . ASP A 1 96 ? -7.417 1.993 20.154 1.00 88.38 96 ASP A C 1
ATOM 737 O O . ASP A 1 96 ? -7.622 3.042 19.537 1.00 88.38 96 ASP A O 1
ATOM 741 N N . THR A 1 97 ? -7.489 1.925 21.482 1.00 84.69 97 THR A N 1
ATOM 742 C CA . THR A 1 97 ? -7.639 3.094 22.359 1.00 84.69 97 THR A CA 1
ATOM 743 C C . THR A 1 97 ? -6.330 3.379 23.086 1.00 84.69 97 THR A C 1
ATOM 745 O O . THR A 1 97 ? -5.406 2.572 23.068 1.00 84.69 97 THR A O 1
ATOM 748 N N . ASP A 1 98 ? -6.241 4.498 23.802 1.00 80.81 98 ASP A N 1
ATOM 749 C CA . ASP A 1 98 ? -5.053 4.816 24.610 1.00 80.81 98 ASP A CA 1
ATOM 750 C C . ASP A 1 98 ? -4.692 3.746 25.646 1.00 80.81 98 ASP A C 1
ATOM 752 O O . ASP A 1 98 ? -3.525 3.617 26.003 1.00 80.81 98 ASP A O 1
ATOM 756 N N . LYS A 1 99 ? -5.682 2.984 26.127 1.00 75.31 99 LYS A N 1
ATOM 757 C CA . LYS A 1 99 ? -5.462 1.888 27.076 1.00 75.31 99 LYS A CA 1
ATOM 758 C C . LYS A 1 99 ? -4.827 0.662 26.412 1.00 75.31 99 LYS A C 1
ATOM 760 O O . LYS A 1 99 ? -4.116 -0.070 27.090 1.00 75.31 99 LYS A O 1
ATOM 765 N N . SER A 1 100 ? -5.095 0.440 25.124 1.00 74.12 100 SER A N 1
ATOM 766 C CA . SER A 1 100 ? -4.622 -0.729 24.374 1.00 74.12 100 SER A CA 1
ATOM 767 C C . SER A 1 100 ? -3.418 -0.434 23.478 1.00 74.12 100 SER A C 1
ATOM 769 O O . SER A 1 100 ? -2.903 -1.347 22.848 1.00 74.12 100 SER A O 1
ATOM 771 N N . LEU A 1 101 ? -2.944 0.818 23.404 1.00 72.00 101 LEU A N 1
ATOM 772 C CA . LEU A 1 101 ? -1.829 1.213 22.539 1.00 72.00 101 LEU A CA 1
ATOM 773 C C . LEU A 1 101 ? -0.447 1.112 23.211 1.00 72.00 101 LEU A C 1
ATOM 775 O O . LEU A 1 101 ? -0.265 1.621 24.318 1.00 72.00 101 LEU A O 1
ATOM 779 N N . PRO A 1 102 ? 0.585 0.654 22.475 1.00 60.62 102 PRO A N 1
ATOM 780 C CA . PRO A 1 102 ? 0.477 -0.180 21.279 1.00 60.62 102 PRO A CA 1
ATOM 781 C C . PRO A 1 102 ? -0.021 -1.571 21.683 1.00 60.62 102 PRO A C 1
ATOM 783 O O . PRO A 1 102 ? 0.450 -2.100 22.689 1.00 60.62 102 PRO A O 1
ATOM 786 N N . ALA A 1 103 ? -0.915 -2.170 20.894 1.00 60.25 103 ALA A N 1
ATOM 787 C CA . ALA A 1 103 ? -1.349 -3.535 21.158 1.00 60.25 103 ALA A CA 1
ATOM 788 C C . ALA A 1 103 ? -0.114 -4.445 21.101 1.00 60.25 103 ALA A C 1
ATOM 790 O O . ALA A 1 103 ? 0.547 -4.549 20.061 1.00 60.25 103 ALA A O 1
ATOM 791 N N . ALA A 1 104 ? 0.259 -5.019 22.246 1.00 63.50 104 ALA A N 1
ATOM 792 C CA . ALA A 1 104 ? 1.380 -5.947 22.333 1.00 63.50 104 ALA A CA 1
ATOM 793 C C . ALA A 1 104 ? 0.969 -7.316 21.776 1.00 63.50 104 ALA A C 1
ATOM 795 O O . ALA A 1 104 ? 1.787 -7.997 21.155 1.00 63.50 104 ALA A O 1
ATOM 796 N N . ASP A 1 105 ? -0.307 -7.668 21.951 1.00 67.44 105 ASP A N 1
ATOM 797 C CA . ASP A 1 105 ? -0.952 -8.852 21.403 1.00 67.44 105 ASP A CA 1
ATOM 798 C C . ASP A 1 105 ? -2.183 -8.464 20.547 1.00 67.44 105 ASP A C 1
ATOM 800 O O . ASP A 1 105 ? -2.895 -7.519 20.894 1.00 67.44 105 ASP A O 1
ATOM 804 N N . PRO A 1 106 ? -2.482 -9.177 19.440 1.00 67.56 106 PRO A N 1
ATOM 805 C CA . PRO A 1 106 ? -3.726 -9.008 18.680 1.00 67.56 106 PRO A CA 1
ATOM 806 C C . PRO A 1 106 ? -5.018 -9.008 19.511 1.00 67.56 106 PRO A C 1
ATOM 808 O O . PRO A 1 106 ? -5.987 -8.376 19.098 1.00 67.56 106 PRO A O 1
ATOM 811 N N . HIS A 1 107 ? -5.049 -9.703 20.653 1.00 67.31 107 HIS A N 1
ATOM 812 C CA . HIS A 1 107 ? -6.212 -9.761 21.546 1.00 67.31 107 HIS A CA 1
ATOM 813 C C . HIS A 1 107 ? -6.420 -8.484 22.370 1.00 67.31 107 HIS A C 1
ATOM 815 O O . HIS A 1 107 ? -7.510 -8.289 22.905 1.00 67.31 107 HIS A O 1
ATOM 821 N N . ASP A 1 108 ? -5.403 -7.624 22.475 1.00 75.69 108 ASP A N 1
ATOM 822 C CA . ASP A 1 108 ? -5.506 -6.356 23.201 1.00 75.69 108 ASP A CA 1
ATOM 823 C C . ASP A 1 108 ? -6.209 -5.278 22.364 1.00 75.69 108 ASP A C 1
ATOM 825 O O . ASP A 1 108 ? -6.713 -4.293 22.910 1.00 75.69 108 ASP A O 1
ATOM 829 N N . ALA A 1 109 ? -6.243 -5.454 21.038 1.00 79.06 109 ALA A N 1
ATOM 830 C CA . ALA A 1 109 ? -6.892 -4.520 20.134 1.00 79.06 109 ALA A CA 1
ATOM 831 C C . ALA A 1 109 ? -8.416 -4.573 20.290 1.00 79.06 109 ALA A C 1
ATOM 833 O O . ALA A 1 109 ? -9.015 -5.642 20.404 1.00 79.06 109 ALA A O 1
ATOM 834 N N . LEU A 1 110 ? -9.058 -3.403 20.243 1.00 83.62 110 LEU A N 1
ATOM 835 C CA . LEU A 1 110 ? -10.520 -3.303 20.279 1.00 83.62 110 LEU A CA 1
ATOM 836 C C . LEU A 1 110 ? -11.143 -4.009 19.068 1.00 83.62 110 LEU A C 1
ATOM 838 O O . LEU A 1 110 ? -12.194 -4.637 19.171 1.00 83.62 110 LEU A O 1
ATOM 842 N N . GLU A 1 111 ? -10.482 -3.893 17.922 1.00 86.31 111 GLU A N 1
ATOM 843 C CA . GLU A 1 111 ? -10.842 -4.593 16.702 1.00 86.31 111 GLU A CA 1
ATOM 844 C C . GLU A 1 111 ? -9.569 -5.024 15.976 1.00 86.31 111 GLU A C 1
ATOM 846 O O . GLU A 1 111 ? -8.617 -4.250 15.851 1.00 86.31 111 GLU A O 1
ATOM 851 N N . PHE A 1 112 ? -9.561 -6.261 15.486 1.00 88.44 112 PHE A N 1
ATOM 852 C CA . PHE A 1 112 ? -8.454 -6.842 14.739 1.00 88.44 112 PHE A CA 1
ATOM 853 C C . PHE A 1 112 ? -8.993 -7.489 13.465 1.00 88.44 112 PHE A C 1
ATOM 855 O O . PHE A 1 112 ? -9.677 -8.513 13.514 1.00 88.44 112 PHE A O 1
ATOM 862 N N . VAL A 1 113 ? -8.672 -6.898 12.314 1.00 89.62 113 VAL A N 1
ATOM 863 C CA . VAL A 1 113 ? -9.178 -7.336 11.009 1.00 89.62 113 VAL A CA 1
ATOM 864 C C . VAL A 1 113 ? -8.016 -7.783 10.119 1.00 89.62 113 VAL A C 1
ATOM 866 O O . VAL A 1 113 ? -7.289 -6.939 9.579 1.00 89.62 113 VAL A O 1
ATOM 869 N N . PRO A 1 114 ? -7.817 -9.105 9.952 1.00 90.69 114 PRO A N 1
ATOM 870 C CA . PRO A 1 114 ? -6.851 -9.645 9.012 1.00 90.69 114 PRO A CA 1
ATOM 871 C C . PRO A 1 114 ? -7.454 -9.744 7.608 1.00 90.69 114 PRO A C 1
ATOM 873 O O . PRO A 1 114 ? -8.521 -10.321 7.400 1.00 90.69 114 PRO A O 1
ATOM 876 N N . HIS A 1 115 ? -6.713 -9.252 6.627 1.00 91.00 115 HIS A N 1
ATOM 877 C CA . HIS A 1 115 ? -7.007 -9.346 5.209 1.00 91.00 115 HIS A CA 1
ATOM 878 C C . HIS A 1 115 ? -5.801 -9.906 4.451 1.00 91.00 115 HIS A C 1
ATOM 880 O O . HIS A 1 115 ? -4.649 -9.714 4.829 1.00 91.00 115 HIS A O 1
ATOM 886 N N . ARG A 1 116 ? -6.072 -10.581 3.342 1.00 92.62 116 ARG A N 1
ATOM 887 C CA . ARG A 1 116 ? -5.098 -11.041 2.363 1.00 92.62 116 ARG A CA 1
ATOM 888 C C . ARG A 1 116 ? -5.573 -10.599 0.990 1.00 92.62 116 ARG A C 1
ATOM 890 O O . ARG A 1 116 ? -6.494 -11.182 0.421 1.00 92.62 116 ARG A O 1
ATOM 897 N N . TRP A 1 117 ? -4.947 -9.547 0.486 1.00 91.19 117 TRP A N 1
ATOM 898 C CA . TRP A 1 117 ? -5.239 -8.946 -0.805 1.00 91.19 117 TRP A CA 1
ATOM 899 C C . TRP A 1 117 ? -4.387 -9.596 -1.883 1.00 91.19 117 TRP A C 1
ATOM 901 O O . TRP A 1 117 ? -3.164 -9.649 -1.762 1.00 91.19 117 TRP A O 1
ATOM 911 N N . VAL A 1 118 ? -5.027 -10.058 -2.951 1.00 91.88 118 VAL A N 1
ATOM 912 C CA . VAL A 1 118 ? -4.340 -10.717 -4.060 1.00 91.88 118 VAL A CA 1
ATOM 913 C C . VAL A 1 118 ? -4.726 -10.016 -5.353 1.00 91.88 118 VAL A C 1
ATOM 915 O O . VAL A 1 118 ? -5.896 -9.979 -5.721 1.00 91.88 118 VAL A O 1
ATOM 918 N N . MET A 1 119 ? -3.743 -9.429 -6.034 1.00 91.25 119 MET A N 1
ATOM 919 C CA . MET A 1 119 ? -3.986 -8.611 -7.225 1.00 91.25 119 MET A CA 1
ATOM 920 C C . MET A 1 119 ? -2.952 -8.842 -8.314 1.00 91.25 119 MET A C 1
ATOM 922 O O . MET A 1 119 ? -1.774 -9.054 -8.035 1.00 91.25 119 MET A O 1
ATOM 926 N N . ASP A 1 120 ? -3.361 -8.714 -9.570 1.00 91.50 120 ASP A N 1
ATOM 927 C CA . ASP A 1 120 ? -2.434 -8.704 -10.695 1.00 91.50 120 ASP A CA 1
ATOM 928 C C . ASP A 1 120 ? -1.495 -7.489 -10.601 1.00 91.50 120 ASP A C 1
ATOM 930 O O . ASP A 1 120 ? -1.911 -6.346 -10.365 1.00 91.50 120 ASP A O 1
ATOM 934 N N . ARG A 1 121 ? -0.192 -7.716 -10.794 1.00 90.12 121 ARG A N 1
ATOM 935 C CA . ARG A 1 121 ? 0.811 -6.670 -10.562 1.00 90.12 121 ARG A CA 1
ATOM 936 C C . ARG A 1 121 ? 0.751 -5.518 -11.558 1.00 90.12 121 ARG A C 1
ATOM 938 O O . ARG A 1 121 ? 1.244 -4.444 -11.224 1.00 90.12 121 ARG A O 1
ATOM 945 N N . LYS A 1 122 ? 0.189 -5.718 -12.751 1.00 87.69 122 LYS A N 1
ATOM 946 C CA . LYS A 1 122 ? 0.127 -4.701 -13.815 1.00 87.69 122 LYS A CA 1
ATOM 947 C C . LYS A 1 122 ? -1.191 -3.939 -13.787 1.00 87.69 122 LYS A C 1
ATOM 949 O O . LYS A 1 122 ? -1.215 -2.716 -13.885 1.00 87.69 122 LYS A O 1
ATOM 954 N N . THR A 1 123 ? -2.284 -4.681 -13.683 1.00 87.06 123 THR A N 1
ATOM 955 C CA . THR A 1 123 ? -3.648 -4.180 -13.842 1.00 87.06 123 THR A CA 1
ATOM 956 C C . THR A 1 123 ? -4.311 -3.832 -12.516 1.00 87.06 123 THR A C 1
ATOM 958 O O . THR A 1 123 ? -5.302 -3.113 -12.536 1.00 87.06 123 THR A O 1
ATOM 961 N N . THR A 1 124 ? -3.784 -4.304 -11.379 1.00 87.81 124 THR A N 1
ATOM 962 C CA . THR A 1 124 ? -4.387 -4.143 -10.039 1.00 87.81 124 THR A CA 1
ATOM 963 C C . THR A 1 124 ? -5.750 -4.837 -9.887 1.00 87.81 124 THR A C 1
ATOM 965 O O . THR A 1 124 ? -6.426 -4.676 -8.876 1.00 87.81 124 THR A O 1
ATOM 968 N N . ARG A 1 125 ? -6.168 -5.653 -10.861 1.00 88.94 125 ARG A N 1
ATOM 969 C CA . ARG A 1 125 ? -7.411 -6.424 -10.750 1.00 88.94 125 ARG A CA 1
ATOM 970 C C . ARG A 1 125 ? -7.248 -7.526 -9.697 1.00 88.94 125 ARG A C 1
ATOM 972 O O . ARG A 1 125 ? -6.152 -8.090 -9.615 1.00 88.94 125 ARG A O 1
ATOM 979 N N . PRO A 1 126 ? -8.297 -7.841 -8.922 1.00 89.56 126 PRO A N 1
ATOM 980 C CA . PRO A 1 126 ? -8.252 -8.929 -7.959 1.00 89.56 126 PRO A CA 1
ATOM 981 C C . PRO A 1 126 ? -8.003 -10.259 -8.675 1.00 89.56 126 PRO A C 1
ATOM 983 O O . PRO A 1 126 ? -8.494 -10.498 -9.783 1.00 89.56 126 PRO A O 1
ATOM 986 N N . VAL A 1 127 ? -7.196 -11.110 -8.048 1.00 90.44 127 VAL A N 1
ATOM 987 C CA . VAL A 1 127 ? -6.889 -12.460 -8.520 1.00 90.44 127 VAL A CA 1
ATOM 988 C C . VAL A 1 127 ? -7.296 -13.430 -7.422 1.00 90.44 127 VAL A C 1
ATOM 990 O O . VAL A 1 127 ? -6.691 -13.460 -6.355 1.00 90.44 127 VAL A O 1
ATOM 993 N N . HIS A 1 128 ? -8.302 -14.253 -7.702 1.00 90.56 128 HIS A N 1
ATOM 994 C CA . HIS A 1 128 ? -8.907 -15.162 -6.728 1.00 90.56 128 HIS A CA 1
ATOM 995 C C . HIS A 1 128 ? -8.074 -16.430 -6.515 1.00 90.56 128 HIS A C 1
ATOM 997 O O . HIS A 1 128 ? -8.463 -17.535 -6.897 1.00 90.56 128 HIS A O 1
ATOM 1003 N N . CYS A 1 129 ? -6.888 -16.270 -5.937 1.00 88.44 129 CYS A N 1
ATOM 1004 C CA . CYS A 1 129 ? -5.984 -17.366 -5.606 1.00 88.44 129 CYS A CA 1
ATOM 1005 C C . CYS A 1 129 ? -5.419 -17.211 -4.194 1.00 88.44 129 CYS A C 1
ATOM 1007 O O . CYS A 1 129 ? -5.747 -16.282 -3.458 1.00 88.44 129 CYS A O 1
ATOM 1009 N N . CYS A 1 130 ? -4.516 -18.124 -3.830 1.00 88.06 130 CYS A N 1
ATOM 1010 C CA . CYS A 1 130 ? -3.478 -17.828 -2.842 1.00 88.06 130 CYS A CA 1
ATOM 1011 C C . CYS A 1 130 ? -3.994 -17.527 -1.421 1.00 88.06 130 CYS A C 1
ATOM 1013 O O . CYS A 1 130 ? -3.276 -16.968 -0.595 1.00 88.06 130 CYS A O 1
ATOM 1015 N N . GLY A 1 131 ? -5.229 -17.937 -1.117 1.00 87.75 131 GLY A N 1
ATOM 1016 C CA . GLY A 1 131 ? -5.880 -17.696 0.169 1.00 87.75 131 GLY A CA 1
ATOM 1017 C C . GLY A 1 131 ? -6.436 -16.282 0.340 1.00 87.75 131 GLY A C 1
ATOM 1018 O O . GLY A 1 131 ? -6.485 -15.815 1.475 1.00 87.75 131 GLY A O 1
ATOM 1019 N N . GLU A 1 132 ? -6.827 -15.612 -0.750 1.00 89.50 132 GLU A N 1
ATOM 1020 C CA . GLU A 1 132 ? -7.518 -14.314 -0.729 1.00 89.50 132 GLU A CA 1
ATOM 1021 C C . GLU A 1 132 ? -8.654 -14.287 0.308 1.00 89.50 132 GLU A C 1
ATOM 1023 O O . GLU A 1 132 ? -9.520 -15.170 0.322 1.00 89.50 132 GLU A O 1
ATOM 1028 N N . LYS A 1 133 ? -8.634 -13.277 1.188 1.00 89.12 133 LYS A N 1
ATOM 1029 C CA . LYS A 1 133 ? -9.659 -13.050 2.216 1.00 89.12 133 LYS A CA 1
ATOM 1030 C C . LYS A 1 133 ? -9.756 -11.557 2.566 1.00 89.12 133 LYS A C 1
ATOM 1032 O O . LYS A 1 133 ? -8.741 -10.985 2.951 1.00 89.12 133 LYS A O 1
ATOM 1037 N N . PRO A 1 134 ? -10.945 -10.933 2.550 1.00 87.12 134 PRO A N 1
ATOM 1038 C CA . PRO A 1 134 ? -12.198 -11.427 1.983 1.00 87.12 134 PRO A CA 1
ATOM 1039 C C . PRO A 1 134 ? -12.093 -11.575 0.462 1.00 87.12 134 PRO A C 1
ATOM 1041 O O . PRO A 1 134 ? -11.091 -11.202 -0.134 1.00 87.12 134 PRO A O 1
ATOM 1044 N N . TYR A 1 135 ? -13.136 -12.123 -0.151 1.00 88.19 135 TYR A N 1
ATOM 1045 C CA . TYR A 1 135 ? -13.279 -12.123 -1.602 1.00 88.19 135 TYR A CA 1
ATOM 1046 C C . TYR A 1 135 ? -13.542 -10.691 -2.091 1.00 88.19 135 TYR A C 1
ATOM 1048 O O . TYR A 1 135 ? -14.479 -10.053 -1.606 1.00 88.19 135 TYR A O 1
ATOM 1056 N N . ILE A 1 136 ? -12.708 -10.183 -3.001 1.00 87.69 136 ILE A N 1
ATOM 1057 C CA . ILE A 1 136 ? -12.766 -8.798 -3.480 1.00 87.69 136 ILE A CA 1
ATOM 1058 C C . ILE A 1 136 ? -13.063 -8.785 -4.977 1.00 87.69 136 ILE A C 1
ATOM 1060 O O . ILE A 1 136 ? -12.346 -9.404 -5.754 1.00 87.69 136 ILE A O 1
ATOM 1064 N N . GLU A 1 137 ? -14.074 -8.033 -5.408 1.00 86.94 137 GLU A N 1
ATOM 1065 C CA . GLU A 1 137 ? -14.343 -7.818 -6.836 1.00 86.94 137 GLU A CA 1
ATOM 1066 C C . GLU A 1 137 ? -13.921 -6.413 -7.303 1.00 86.94 137 GLU A C 1
ATOM 1068 O O . GLU A 1 137 ? -13.250 -5.669 -6.595 1.00 86.94 137 GLU A O 1
ATOM 1073 N N . GLY A 1 138 ? -14.284 -6.046 -8.533 1.00 83.25 138 GLY A N 1
ATOM 1074 C CA . GLY A 1 138 ? -14.019 -4.727 -9.102 1.00 83.25 138 GLY A CA 1
ATOM 1075 C C . GLY A 1 138 ? -12.711 -4.621 -9.890 1.00 83.25 138 GLY A C 1
ATOM 1076 O O . GLY A 1 138 ? -11.881 -5.524 -9.948 1.00 83.25 138 GLY A O 1
ATOM 1077 N N . GLU A 1 139 ? -12.546 -3.490 -10.570 1.00 75.38 139 GLU A N 1
ATOM 1078 C CA . GLU A 1 139 ? -11.319 -3.141 -11.296 1.00 75.38 139 GLU A CA 1
ATOM 1079 C C . GLU A 1 139 ? -10.352 -2.318 -10.435 1.00 75.38 139 GLU A C 1
ATOM 1081 O O . GLU A 1 139 ? -9.174 -2.202 -10.772 1.00 75.38 139 GLU A O 1
ATOM 1086 N N . ALA A 1 140 ? -10.853 -1.735 -9.347 1.00 66.50 140 ALA A N 1
ATOM 1087 C CA . ALA A 1 140 ? -10.082 -0.988 -8.372 1.00 66.50 140 ALA A CA 1
ATOM 1088 C C . ALA A 1 140 ? -10.723 -1.159 -6.988 1.00 66.50 140 ALA A C 1
ATOM 1090 O O . ALA A 1 140 ? -11.905 -0.885 -6.808 1.00 66.50 140 ALA A O 1
ATOM 1091 N N . TYR A 1 141 ? -9.939 -1.629 -6.024 1.00 73.69 141 TYR A N 1
ATOM 1092 C CA . TYR A 1 141 ? -10.378 -1.806 -4.632 1.00 73.69 141 TYR A CA 1
ATOM 1093 C C . TYR A 1 141 ? -9.393 -1.198 -3.628 1.00 73.69 141 TYR A C 1
ATOM 1095 O O . TYR A 1 141 ? -9.762 -0.825 -2.523 1.00 73.69 141 TYR A O 1
ATOM 1103 N N . LEU A 1 142 ? -8.124 -1.077 -4.026 1.00 78.12 142 LEU A N 1
ATOM 1104 C CA . LEU A 1 142 ? -7.081 -0.415 -3.247 1.00 78.12 142 LEU A CA 1
ATOM 1105 C C . LEU A 1 142 ? -6.575 0.844 -3.947 1.00 78.12 142 LEU A C 1
ATOM 1107 O O . LEU A 1 142 ? -6.411 1.900 -3.343 1.00 78.12 142 LEU A O 1
ATOM 1111 N N . LYS A 1 143 ? -6.298 0.717 -5.243 1.00 83.75 143 LYS A N 1
ATOM 1112 C CA . LYS A 1 143 ? -5.826 1.803 -6.094 1.00 83.75 143 LYS A CA 1
ATOM 1113 C C . LYS A 1 143 ? -6.246 1.556 -7.537 1.00 83.75 143 LYS A C 1
ATOM 1115 O O . LYS A 1 143 ? -6.529 0.425 -7.928 1.00 83.75 143 LYS A O 1
ATOM 1120 N N . PHE A 1 144 ? -6.200 2.608 -8.342 1.00 85.88 144 PHE A N 1
ATOM 1121 C CA . PHE A 1 144 ? -6.352 2.492 -9.788 1.00 85.88 144 PHE A CA 1
ATOM 1122 C C . PHE A 1 144 ? -5.107 1.860 -10.449 1.00 85.88 144 PHE A C 1
ATOM 1124 O O . PHE A 1 144 ? -4.011 1.880 -9.872 1.00 85.88 144 PHE A O 1
ATOM 1131 N N . PRO A 1 145 ? -5.246 1.306 -11.668 1.00 82.38 145 PRO A N 1
ATOM 1132 C CA . PRO A 1 145 ? -4.107 0.889 -12.486 1.00 82.38 145 PRO A CA 1
ATOM 1133 C C . PRO A 1 145 ? -3.128 2.048 -12.730 1.00 82.38 145 PRO A C 1
ATOM 1135 O O . PRO A 1 145 ? -3.532 3.210 -12.751 1.00 82.38 145 PRO A O 1
ATOM 1138 N N . PHE A 1 146 ? -1.846 1.741 -12.960 1.00 83.38 146 PHE A N 1
ATOM 1139 C CA . PHE A 1 146 ? -0.833 2.771 -13.244 1.00 83.38 146 PHE A CA 1
ATOM 1140 C C . PHE A 1 146 ? -1.135 3.571 -14.521 1.00 83.38 146 PHE A C 1
ATOM 1142 O O . PHE A 1 146 ? -0.882 4.772 -14.561 1.00 83.38 146 PHE A O 1
ATOM 1149 N N . ASP A 1 147 ? -1.696 2.918 -15.541 1.00 84.25 147 ASP A N 1
ATOM 1150 C CA . ASP A 1 147 ? -2.157 3.551 -16.780 1.00 84.25 147 ASP A CA 1
ATOM 1151 C C . ASP A 1 147 ? -3.663 3.843 -16.698 1.00 84.25 147 ASP A C 1
ATOM 1153 O O . ASP A 1 147 ? -4.498 3.190 -17.330 1.00 84.25 147 ASP A O 1
ATOM 1157 N N . VAL A 1 148 ? -4.031 4.771 -15.811 1.00 87.38 148 VAL A N 1
ATOM 1158 C CA . VAL A 1 148 ? -5.428 5.180 -15.638 1.00 87.38 148 VAL A CA 1
ATOM 1159 C C . VAL A 1 148 ? -5.917 5.934 -16.878 1.00 87.38 148 VAL A C 1
ATOM 1161 O O . VAL A 1 148 ? -5.274 6.859 -17.369 1.00 87.38 148 VAL A O 1
ATOM 1164 N N . GLN A 1 149 ? -7.086 5.546 -17.380 1.00 89.31 149 GLN A N 1
ATOM 1165 C CA . GLN A 1 149 ? -7.700 6.091 -18.587 1.00 89.31 149 GLN A CA 1
ATOM 1166 C C . GLN A 1 149 ? -9.028 6.761 -18.240 1.00 89.31 149 GLN A C 1
ATOM 1168 O O . GLN A 1 149 ? -9.672 6.427 -17.247 1.00 89.31 149 GLN A O 1
ATOM 1173 N N . ARG A 1 150 ? -9.487 7.704 -19.069 1.00 91.38 150 ARG A N 1
ATOM 1174 C CA . ARG A 1 150 ? -10.788 8.357 -18.861 1.00 91.38 150 ARG A CA 1
ATOM 1175 C C . ARG A 1 150 ? -11.931 7.410 -19.244 1.00 91.38 150 ARG A C 1
ATOM 1177 O O . ARG A 1 150 ? -12.465 7.488 -20.347 1.00 91.38 150 ARG A O 1
ATOM 1184 N N . ARG A 1 151 ? -12.307 6.524 -18.324 1.00 91.06 151 ARG A N 1
ATOM 1185 C CA . ARG A 1 151 ? -13.446 5.603 -18.436 1.00 91.06 151 ARG A CA 1
ATOM 1186 C C . ARG A 1 151 ? -14.067 5.337 -17.068 1.00 91.06 151 ARG A C 1
ATOM 1188 O O . ARG A 1 151 ? -13.481 5.678 -16.045 1.00 91.06 151 ARG A O 1
ATOM 1195 N N . SER A 1 152 ? -15.237 4.710 -17.057 1.00 89.50 152 SER A N 1
ATOM 1196 C CA . SER A 1 152 ? -15.813 4.174 -15.824 1.00 89.50 152 SER A CA 1
ATOM 1197 C C . SER A 1 152 ? -15.036 2.933 -15.379 1.00 89.50 152 SER A C 1
ATOM 1199 O O . SER A 1 152 ? -14.691 2.086 -16.208 1.00 89.50 152 SER A O 1
ATOM 1201 N N . TYR A 1 153 ? -14.786 2.846 -14.076 1.00 87.62 153 TYR A N 1
ATOM 1202 C CA . TYR A 1 153 ? -14.173 1.699 -13.411 1.00 87.62 153 TYR A CA 1
ATOM 1203 C C . TYR A 1 153 ? -15.144 1.157 -12.374 1.00 87.62 153 TYR A C 1
ATOM 1205 O O . TYR A 1 153 ? -15.822 1.933 -11.699 1.00 87.62 153 TYR A O 1
ATOM 1213 N N . GLN A 1 154 ? -15.196 -0.164 -12.231 1.00 88.25 154 GLN A N 1
ATOM 1214 C CA . GLN A 1 154 ? -15.907 -0.770 -11.109 1.00 88.25 154 GLN A CA 1
ATOM 1215 C C . GLN A 1 154 ? -15.052 -0.635 -9.848 1.00 88.25 154 GLN A C 1
ATOM 1217 O O . GLN A 1 154 ? -13.958 -1.197 -9.785 1.00 88.25 154 GLN A O 1
ATOM 1222 N N . TRP A 1 155 ? -15.543 0.137 -8.880 1.00 86.12 155 TRP A N 1
ATOM 1223 C CA . TRP A 1 155 ? -14.911 0.299 -7.576 1.00 86.12 155 TRP A CA 1
ATOM 1224 C C . TRP A 1 155 ? -15.529 -0.675 -6.580 1.00 86.12 155 TRP A C 1
ATOM 1226 O O . TRP A 1 155 ? -16.754 -0.768 -6.496 1.00 86.12 155 TRP A O 1
ATOM 1236 N N . TRP A 1 156 ? -14.687 -1.385 -5.842 1.00 85.19 156 TRP A N 1
ATOM 1237 C CA . TRP A 1 156 ? -15.135 -2.219 -4.738 1.00 85.19 156 TRP A CA 1
ATOM 1238 C C . TRP A 1 156 ? -15.067 -1.446 -3.435 1.00 85.19 156 TRP A C 1
ATOM 1240 O O . TRP A 1 156 ? -14.010 -0.945 -3.051 1.00 85.19 156 TRP A O 1
ATOM 1250 N N . ASP A 1 157 ? -16.211 -1.375 -2.770 1.00 80.75 157 ASP A N 1
ATOM 1251 C CA . ASP A 1 157 ? -16.366 -0.786 -1.452 1.00 80.75 157 ASP A CA 1
ATOM 1252 C C . ASP A 1 157 ? -16.861 -1.880 -0.506 1.00 80.75 157 ASP A C 1
ATOM 1254 O O . ASP A 1 157 ? -17.838 -2.567 -0.804 1.00 80.75 157 ASP A O 1
ATOM 1258 N N . ASN A 1 158 ? -16.133 -2.088 0.588 1.00 69.50 158 ASN A N 1
ATOM 1259 C CA . ASN A 1 158 ? -16.435 -3.087 1.608 1.00 69.50 158 ASN A CA 1
ATOM 1260 C C . ASN A 1 158 ? -17.007 -2.464 2.894 1.00 69.50 158 ASN A C 1
ATOM 1262 O O . ASN A 1 158 ? -16.927 -3.107 3.944 1.00 69.50 158 ASN A O 1
ATOM 1266 N N . SER A 1 159 ? -17.529 -1.233 2.812 1.00 56.75 159 SER A N 1
ATOM 1267 C CA . SER A 1 159 ? -18.270 -0.563 3.890 1.00 56.75 159 SER A CA 1
ATOM 1268 C C . SER A 1 159 ? -19.743 -0.961 3.984 1.00 56.75 159 SER A C 1
ATOM 1270 O O . SER A 1 159 ? -20.347 -1.356 2.960 1.00 56.75 159 SER A O 1
#